Protein AF-A0A6A3BI96-F1 (afdb_monomer)

Solvent-accessible surface area (backbone atoms only — not comparable to full-atom values): 7532 Å² total; per-residue (Å²): 105,74,70,55,54,51,52,54,48,41,72,76,73,51,58,60,94,80,42,85,49,78,46,83,73,80,72,57,47,64,73,53,22,52,75,71,78,43,59,78,92,38,43,49,90,85,44,86,72,61,56,79,66,84,85,64,74,49,47,85,41,50,69,69,58,50,51,53,52,47,56,52,52,52,54,44,42,76,74,67,48,65,61,60,60,58,66,68,47,76,62,44,40,50,48,45,45,42,47,46,40,57,25,72,65,41,88,71,50,48,64,48,54,54,48,51,55,49,49,35,62,74,70,69,108

Organism: Hibiscus syriacus (NCBI:txid106335)

Foldseek 3Di:
DVLLVVLVCCVVPPDLVVDAAEDDADQAAFQAQVLQPDDGPDTLQPDDAFRPDQPRDGHPRDPVVLVVVVVSVVVSVVVPRPDHPNCRDPVSVSVLVSVSSRDVNPVVVNVVVVVVVVVCVVVVD

Sequence (125 aa):
MALQTWAQWLEVHVNTNKTKIFFMSMSPTHQKAAKWGGIVGENCYSETELVTEEGYVGDGASPRMMHVVDNVLDELKSRGLKEALGNNNRRTISESQKLLGLYSLVPPRVPDVWNELLYAYILQL

InterPro domains:
  IPR026057 Trichome birefringence-like, C-terminal domain [PF13839] (1-77)
  IPR029962 Trichome birefringence-like family [PTHR32285] (1-118)

Secondary structure (DSSP, 8-state):
-HHHHHHHHHHHH--TTT--EEEPPPPPB---GGGGT--TT--GGG--S----TT---BT--HHHHHHHHHHHHHHHHTT---EEE--SHHHHHHHHHHHHTTTTSTTHHHHHHHHHHHHHHHT-

Radius of gyration: 16.64 Å; Cα contacts (8 Å, |Δi|>4): 122; chains: 1; bounding box: 36×33×44 Å

pLDDT: mean 71.11, std 16.27, range [34.34, 93.19]

Structure (mmCIF, N/CA/C/O backbone):
data_AF-A0A6A3BI96-F1
#
_entry.id   AF-A0A6A3BI96-F1
#
loop_
_atom_site.group_PDB
_atom_site.id
_atom_site.type_symbol
_atom_site.label_atom_id
_atom_site.label_alt_id
_atom_site.label_comp_id
_atom_site.label_asym_id
_atom_site.label_entity_id
_atom_site.label_seq_id
_atom_site.pdbx_PDB_ins_code
_atom_site.Cartn_x
_atom_site.Cartn_y
_atom_site.Cartn_z
_atom_site.occupancy
_atom_site.B_iso_or_equiv
_atom_site.auth_seq_id
_atom_site.auth_comp_id
_atom_site.auth_asym_id
_atom_site.auth_atom_id
_atom_site.pdbx_PDB_model_num
ATOM 1 N N . MET A 1 1 ? 0.070 -17.073 7.994 1.00 79.00 1 MET A N 1
ATOM 2 C CA . MET A 1 1 ? 0.782 -17.022 9.289 1.00 79.00 1 MET A CA 1
ATOM 3 C C . MET A 1 1 ? 1.154 -15.596 9.682 1.00 79.00 1 MET A C 1
ATOM 5 O O . MET A 1 1 ? 0.396 -15.041 10.453 1.00 79.00 1 MET A O 1
ATOM 9 N N . ALA A 1 2 ? 2.190 -14.943 9.133 1.00 91.12 2 ALA A N 1
ATOM 10 C CA . ALA A 1 2 ? 2.617 -13.612 9.617 1.00 91.12 2 ALA A CA 1
ATOM 11 C C . ALA A 1 2 ? 1.501 -12.539 9.657 1.00 91.12 2 ALA A C 1
ATOM 13 O O . ALA A 1 2 ? 1.245 -11.954 10.706 1.00 91.12 2 ALA A O 1
ATOM 14 N N . LEU A 1 3 ? 0.782 -12.334 8.545 1.00 88.81 3 LEU A N 1
ATOM 15 C CA . LEU A 1 3 ? -0.319 -11.359 8.479 1.00 88.81 3 LEU A CA 1
ATOM 16 C C . LEU A 1 3 ? -1.501 -11.721 9.388 1.00 88.81 3 LEU A C 1
ATOM 18 O O . LEU A 1 3 ? -2.131 -10.836 9.949 1.00 88.81 3 LEU A O 1
ATOM 22 N N . GLN A 1 4 ? -1.770 -13.014 9.577 1.00 89.19 4 GLN A N 1
ATOM 23 C CA . GLN A 1 4 ? -2.819 -13.476 10.491 1.00 89.19 4 GLN A CA 1
ATOM 24 C C . GLN A 1 4 ? -2.440 -13.207 11.950 1.00 89.19 4 GLN A C 1
ATOM 26 O O . GLN A 1 4 ? -3.284 -12.788 12.731 1.00 89.19 4 GLN A O 1
ATOM 31 N N . THR A 1 5 ? -1.171 -13.397 12.317 1.00 93.19 5 THR A N 1
ATOM 32 C CA . THR A 1 5 ? -0.675 -13.063 13.657 1.00 93.19 5 THR A CA 1
ATOM 33 C C . THR A 1 5 ? -0.760 -11.560 13.918 1.00 93.19 5 THR A C 1
ATOM 35 O O . THR A 1 5 ? -1.203 -11.153 14.987 1.00 93.19 5 THR A O 1
ATOM 38 N N . TRP A 1 6 ? -0.395 -10.729 12.938 1.00 91.00 6 TRP A N 1
ATOM 39 C CA . TRP A 1 6 ? -0.577 -9.277 13.024 1.00 91.00 6 TRP A CA 1
ATOM 40 C C . TRP A 1 6 ? -2.056 -8.889 13.170 1.00 91.00 6 TRP A C 1
ATOM 42 O O . TRP A 1 6 ? -2.393 -8.102 14.049 1.00 91.00 6 TRP A O 1
ATOM 52 N N . ALA A 1 7 ? -2.941 -9.495 12.376 1.00 87.81 7 ALA A N 1
ATOM 53 C CA . ALA A 1 7 ? -4.382 -9.273 12.448 1.00 87.81 7 ALA A CA 1
ATOM 54 C C . ALA A 1 7 ? -4.957 -9.616 13.835 1.00 87.81 7 ALA A C 1
ATOM 56 O O . ALA A 1 7 ? -5.640 -8.796 14.440 1.00 87.81 7 ALA A O 1
ATOM 57 N N . GLN A 1 8 ? -4.606 -10.782 14.384 1.00 89.81 8 GLN A N 1
ATOM 58 C CA . GLN A 1 8 ? -5.005 -11.186 15.738 1.00 89.81 8 GLN A CA 1
ATOM 59 C C . GLN A 1 8 ? -4.452 -10.239 16.807 1.00 89.81 8 GLN A C 1
ATOM 61 O O . GLN A 1 8 ? -5.138 -9.907 17.772 1.00 89.81 8 GLN A O 1
ATOM 66 N N . TRP A 1 9 ? -3.209 -9.780 16.643 1.00 92.56 9 TRP A N 1
ATOM 67 C CA . TRP A 1 9 ? -2.619 -8.822 17.568 1.00 92.56 9 TRP A CA 1
ATOM 68 C C . TRP A 1 9 ? -3.393 -7.499 17.575 1.00 92.56 9 TRP A C 1
ATOM 70 O O . TRP A 1 9 ? -3.665 -6.974 18.656 1.00 92.56 9 TRP A O 1
ATOM 80 N N . LEU A 1 10 ? -3.795 -6.995 16.401 1.00 89.38 10 LEU A N 1
ATOM 81 C CA . LEU A 1 10 ? -4.601 -5.778 16.281 1.00 89.38 10 LEU A CA 1
ATOM 82 C C . LEU A 1 10 ? -5.941 -5.904 17.007 1.00 89.38 10 LEU A C 1
ATOM 84 O O . LEU A 1 10 ? -6.304 -4.996 17.749 1.00 89.38 10 LEU A O 1
ATOM 88 N N . GLU A 1 11 ? -6.645 -7.025 16.829 1.00 84.38 11 GLU A N 1
ATOM 89 C CA . GLU A 1 11 ? -7.946 -7.271 17.467 1.00 84.38 11 GLU A CA 1
ATOM 90 C C . GLU A 1 11 ? -7.869 -7.194 19.001 1.00 84.38 11 GLU A C 1
ATOM 92 O O . GLU A 1 11 ? -8.794 -6.705 19.647 1.00 84.38 11 GLU A O 1
ATOM 97 N N . VAL A 1 12 ? -6.760 -7.651 19.591 1.00 90.38 12 VAL A N 1
ATOM 98 C CA . VAL A 1 12 ? -6.587 -7.697 21.052 1.00 90.38 12 VAL A CA 1
ATOM 99 C C . VAL A 1 12 ? -6.044 -6.383 21.621 1.00 90.38 12 VAL A C 1
ATOM 101 O O . VAL A 1 12 ? -6.400 -6.007 22.737 1.00 90.38 12 VAL A O 1
ATOM 104 N N . HIS A 1 13 ? -5.180 -5.680 20.884 1.00 92.31 13 HIS A N 1
ATOM 105 C CA . HIS A 1 13 ? -4.387 -4.576 21.441 1.00 92.31 13 HIS A CA 1
ATOM 106 C C . HIS A 1 13 ? -4.776 -3.189 20.925 1.00 92.31 13 HIS A C 1
ATOM 108 O O . HIS A 1 13 ? -4.338 -2.191 21.497 1.00 92.31 13 HIS A O 1
ATOM 114 N N . VAL A 1 14 ? -5.587 -3.090 19.868 1.00 87.44 14 VAL A N 1
ATOM 115 C CA . VAL A 1 14 ? -5.950 -1.805 19.261 1.00 87.44 14 VAL A CA 1
ATOM 116 C C . VAL A 1 14 ? -7.433 -1.517 19.448 1.00 87.44 14 VAL A C 1
ATOM 118 O O . VAL A 1 14 ? -8.306 -2.251 18.998 1.00 87.44 14 VAL A O 1
ATOM 121 N N . ASN A 1 15 ? -7.732 -0.381 20.080 1.00 87.06 15 ASN A N 1
ATOM 122 C CA . ASN A 1 15 ? -9.099 0.106 20.198 1.00 87.06 15 ASN A CA 1
ATOM 123 C C . ASN A 1 15 ? -9.519 0.832 18.911 1.00 87.06 15 ASN A C 1
ATOM 125 O O . ASN A 1 15 ? -9.253 2.022 18.737 1.00 87.06 15 ASN A O 1
ATOM 129 N N . THR A 1 16 ? -10.231 0.129 18.035 1.00 80.56 16 THR A N 1
ATOM 130 C CA . THR A 1 16 ? -10.701 0.645 16.737 1.00 80.56 16 THR A CA 1
ATOM 131 C C . THR A 1 16 ? -11.714 1.793 16.841 1.00 80.56 16 THR A C 1
ATOM 133 O O . THR A 1 16 ? -11.901 2.526 15.876 1.00 80.56 16 THR A O 1
ATOM 136 N N . ASN A 1 17 ? -12.324 2.032 18.011 1.00 83.31 17 ASN A N 1
ATOM 137 C CA . ASN A 1 17 ? -13.151 3.228 18.235 1.00 83.31 17 ASN A CA 1
ATOM 138 C C . ASN A 1 17 ? -12.317 4.502 18.443 1.00 83.31 17 ASN A C 1
ATOM 140 O O . ASN A 1 17 ? -12.858 5.603 18.368 1.00 83.31 17 ASN A O 1
ATOM 144 N N . LYS A 1 18 ? -11.019 4.366 18.739 1.00 87.75 18 LYS A N 1
ATOM 145 C CA . LYS A 1 18 ? -10.091 5.487 18.959 1.00 87.75 18 LYS A CA 1
ATOM 146 C C . LYS A 1 18 ? -8.969 5.550 17.924 1.00 87.75 18 LYS A C 1
ATOM 148 O O . LYS A 1 18 ? -8.322 6.585 17.804 1.00 87.75 18 LYS A O 1
ATOM 153 N N . THR A 1 19 ? -8.730 4.464 17.196 1.00 85.19 19 THR A N 1
ATOM 154 C CA . THR A 1 19 ? -7.593 4.321 16.288 1.00 85.19 19 THR A CA 1
ATOM 155 C C . THR A 1 19 ? -8.075 3.942 14.893 1.00 85.19 19 THR A C 1
ATOM 157 O O . THR A 1 19 ? -8.745 2.927 14.724 1.00 85.19 19 THR A O 1
ATOM 160 N N . LYS A 1 20 ? -7.691 4.744 13.893 1.00 78.50 20 LYS A N 1
ATOM 161 C CA . LYS A 1 20 ? -7.818 4.399 12.471 1.00 78.50 20 LYS A CA 1
ATOM 162 C C . LYS A 1 20 ? -6.607 3.562 12.054 1.00 78.50 20 LYS A C 1
ATOM 164 O O . LYS A 1 20 ? -5.489 3.869 12.467 1.00 78.50 20 LYS A O 1
ATOM 169 N N . ILE A 1 21 ? -6.821 2.518 11.261 1.00 77.69 21 ILE A N 1
ATOM 170 C CA . ILE A 1 21 ? -5.760 1.602 10.825 1.00 77.69 21 ILE A CA 1
ATOM 171 C C . ILE A 1 21 ? -5.564 1.760 9.322 1.00 77.69 21 ILE A C 1
ATOM 173 O O . ILE A 1 21 ? -6.524 1.835 8.566 1.00 77.69 21 ILE A O 1
ATOM 177 N N . PHE A 1 22 ? -4.311 1.776 8.883 1.00 76.19 22 PHE A N 1
ATOM 178 C CA . PHE A 1 22 ? -3.944 1.907 7.478 1.00 76.19 22 PHE A CA 1
ATOM 179 C C . PHE A 1 22 ? -3.032 0.761 7.082 1.00 76.19 22 PHE A C 1
ATOM 181 O O . PHE A 1 22 ? -2.150 0.377 7.851 1.00 76.19 22 PHE A O 1
ATOM 188 N N . PHE A 1 23 ? -3.237 0.227 5.880 1.00 76.50 23 PHE A N 1
ATOM 189 C CA . PHE A 1 23 ? -2.372 -0.802 5.327 1.00 76.50 23 PHE A CA 1
ATOM 190 C C . PHE A 1 23 ? -1.886 -0.374 3.947 1.00 76.50 23 PHE A C 1
ATOM 192 O O . PHE A 1 23 ? -2.676 -0.229 3.020 1.00 76.50 23 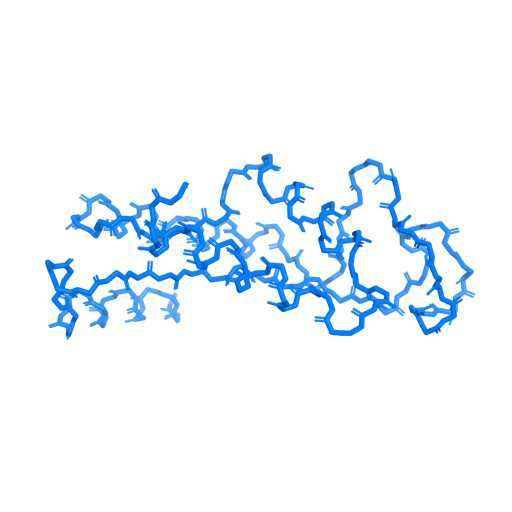PHE A O 1
ATOM 199 N N . MET A 1 24 ? -0.574 -0.203 3.806 1.00 73.88 24 MET A N 1
ATOM 200 C CA . MET A 1 24 ? 0.040 0.073 2.514 1.00 73.88 24 MET A CA 1
ATOM 201 C C . MET A 1 24 ? 0.461 -1.238 1.857 1.00 73.88 24 MET A C 1
ATOM 203 O O . MET A 1 24 ? 1.144 -2.065 2.463 1.00 73.88 24 MET A O 1
ATOM 207 N N . SER A 1 25 ? 0.021 -1.433 0.617 1.00 71.38 25 SER A N 1
ATOM 208 C CA . SER A 1 25 ? 0.361 -2.606 -0.179 1.00 71.38 25 SER A CA 1
ATOM 209 C C . SER A 1 25 ? 1.844 -2.652 -0.543 1.00 71.38 25 SER A C 1
ATOM 211 O O . SER A 1 25 ? 2.604 -1.708 -0.333 1.00 71.38 25 SER A O 1
ATOM 213 N N . MET A 1 26 ? 2.254 -3.766 -1.144 1.00 71.25 26 MET A N 1
ATOM 214 C CA . MET A 1 26 ? 3.608 -3.918 -1.661 1.00 71.25 26 MET A CA 1
ATOM 215 C C . MET A 1 26 ? 3.915 -2.877 -2.747 1.00 71.25 26 MET A C 1
ATOM 217 O O . MET A 1 26 ? 3.128 -2.704 -3.677 1.00 71.25 26 MET A O 1
ATOM 221 N N . SER A 1 27 ? 5.088 -2.248 -2.662 1.00 71.69 27 SER A N 1
ATOM 222 C CA . SER A 1 27 ? 5.642 -1.444 -3.755 1.00 71.69 27 SER A CA 1
ATOM 223 C C . SER A 1 27 ? 6.406 -2.351 -4.729 1.00 71.69 27 SER A C 1
ATOM 225 O O . SER A 1 27 ? 7.173 -3.203 -4.269 1.00 71.69 27 SER A O 1
ATOM 227 N N . PRO A 1 28 ? 6.236 -2.194 -6.052 1.00 73.62 28 PRO A N 1
ATOM 228 C CA . PRO A 1 28 ? 7.025 -2.925 -7.033 1.00 73.62 28 PRO A CA 1
ATOM 229 C C . PRO A 1 28 ? 8.491 -2.471 -7.036 1.00 73.62 28 PRO A C 1
ATOM 231 O O . PRO A 1 28 ? 8.833 -1.379 -6.574 1.00 73.62 28 PRO A O 1
ATOM 234 N N . THR A 1 29 ? 9.354 -3.317 -7.588 1.00 74.31 29 THR A N 1
ATOM 235 C CA . THR A 1 29 ? 10.766 -3.052 -7.858 1.00 74.31 29 THR A CA 1
ATOM 236 C C . THR A 1 29 ? 10.987 -2.810 -9.352 1.00 74.31 29 THR A C 1
ATOM 238 O O . THR A 1 29 ? 10.300 -3.377 -10.201 1.00 74.31 29 THR A O 1
ATOM 241 N N . HIS A 1 30 ? 11.977 -1.976 -9.681 1.00 77.81 30 HIS A N 1
ATOM 242 C CA . HIS A 1 30 ? 12.263 -1.544 -11.055 1.00 77.81 30 HIS A CA 1
ATOM 243 C C . HIS A 1 30 ? 13.669 -1.968 -11.486 1.00 77.81 30 HIS A C 1
ATOM 245 O O . HIS A 1 30 ? 14.526 -1.154 -11.819 1.00 77.81 30 HIS A O 1
ATOM 251 N N . GLN A 1 31 ? 13.925 -3.276 -11.443 1.00 81.31 31 GLN A N 1
ATOM 252 C CA . GLN A 1 31 ? 15.258 -3.825 -11.711 1.00 81.31 31 GLN A CA 1
ATOM 253 C C . GLN A 1 31 ? 15.545 -4.099 -13.192 1.00 81.31 31 GLN A C 1
ATOM 255 O O . GLN A 1 31 ? 16.711 -4.227 -13.549 1.00 81.31 31 GLN A O 1
ATOM 260 N N . LYS A 1 32 ? 14.518 -4.256 -14.037 1.00 84.31 32 LYS A N 1
ATOM 261 C CA . LYS A 1 32 ? 14.674 -4.730 -15.421 1.00 84.31 32 LYS A CA 1
ATOM 262 C C . LYS A 1 32 ? 13.864 -3.885 -16.393 1.00 84.31 32 LYS A C 1
ATOM 264 O O . LYS A 1 32 ? 12.675 -4.140 -16.556 1.00 84.31 32 LYS A O 1
ATOM 269 N N . ALA A 1 33 ? 14.524 -2.969 -17.099 1.00 81.81 33 ALA A N 1
ATOM 270 C CA . ALA A 1 33 ? 13.846 -2.039 -18.001 1.00 81.81 33 ALA A CA 1
ATOM 271 C C . ALA A 1 33 ? 13.070 -2.709 -19.141 1.00 81.81 33 ALA A C 1
ATOM 273 O O . ALA A 1 33 ? 11.979 -2.277 -19.507 1.00 81.81 33 ALA A O 1
ATOM 274 N N . ALA A 1 34 ? 13.541 -3.873 -19.588 1.00 84.00 34 ALA A N 1
ATOM 275 C CA . ALA A 1 34 ? 12.846 -4.712 -20.561 1.00 84.00 34 ALA A CA 1
ATOM 276 C C . ALA A 1 34 ? 11.398 -5.091 -20.175 1.00 84.00 34 ALA A C 1
ATOM 278 O O . ALA A 1 34 ? 10.628 -5.500 -21.038 1.00 84.00 34 ALA A O 1
ATOM 279 N N . LYS A 1 35 ?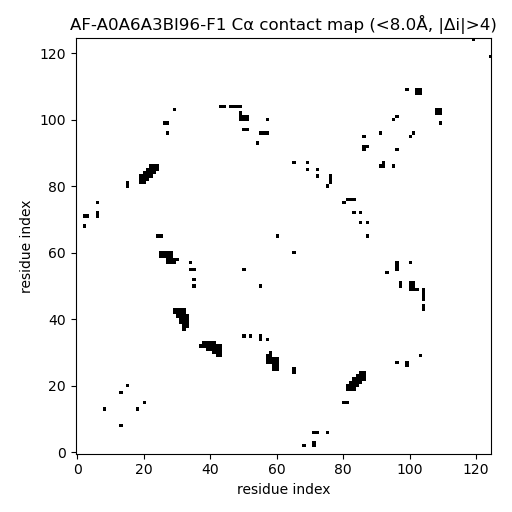 11.017 -5.002 -18.891 1.00 78.81 35 LYS A N 1
ATOM 280 C CA . LYS A 1 35 ? 9.659 -5.312 -18.414 1.00 78.81 35 LYS A CA 1
ATOM 281 C C . LYS A 1 35 ? 8.622 -4.247 -18.759 1.00 78.81 35 LYS A C 1
ATOM 283 O O . LYS A 1 35 ? 7.438 -4.547 -18.673 1.00 78.81 35 LYS A O 1
ATOM 288 N N . TRP A 1 36 ? 9.069 -3.048 -19.108 1.00 77.75 36 TRP A N 1
ATOM 289 C CA . TRP A 1 36 ? 8.228 -1.908 -19.469 1.00 77.75 36 TRP A CA 1
ATOM 290 C C . TRP A 1 36 ? 8.654 -1.287 -20.809 1.00 77.75 36 TRP A C 1
ATOM 292 O O . TRP A 1 36 ? 8.470 -0.096 -21.039 1.00 77.75 36 TRP A O 1
ATOM 302 N N . GLY A 1 37 ? 9.273 -2.090 -21.684 1.00 80.12 37 GLY A N 1
ATOM 303 C CA . GLY A 1 37 ? 9.695 -1.664 -23.023 1.00 80.12 37 GLY A CA 1
ATOM 304 C C . GLY A 1 37 ? 11.017 -0.888 -23.090 1.00 80.12 37 GLY A C 1
ATOM 305 O O . GLY A 1 37 ? 11.385 -0.432 -24.170 1.00 80.12 37 GLY A O 1
ATOM 306 N N . GLY A 1 38 ? 11.745 -0.756 -21.976 1.00 80.88 38 GLY A N 1
ATOM 307 C CA . GLY A 1 38 ? 13.060 -0.115 -21.928 1.00 80.88 38 GLY A CA 1
ATOM 308 C C . GLY A 1 38 ? 14.209 -1.009 -22.416 1.00 80.88 38 GLY A C 1
ATOM 309 O O . GLY A 1 38 ? 14.022 -2.146 -22.865 1.00 80.88 38 GLY A O 1
ATOM 310 N N . ILE A 1 39 ? 15.437 -0.498 -22.317 1.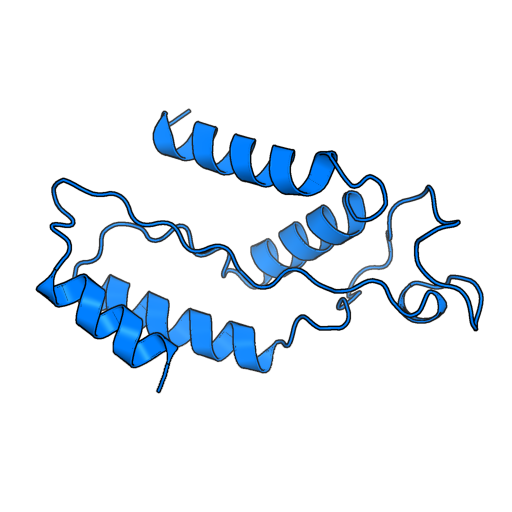00 86.38 39 ILE A N 1
ATOM 311 C CA . ILE A 1 39 ? 16.637 -1.156 -22.858 1.00 86.38 39 ILE A CA 1
ATOM 312 C C . ILE A 1 39 ? 16.957 -2.444 -22.077 1.00 86.38 39 ILE A C 1
ATOM 314 O O . ILE A 1 39 ? 17.034 -2.466 -20.848 1.00 86.38 39 ILE A O 1
ATOM 318 N N . VAL A 1 40 ? 17.175 -3.552 -22.792 1.00 89.12 40 VAL A N 1
ATOM 319 C CA . VAL A 1 40 ? 17.540 -4.837 -22.174 1.00 89.12 40 VAL A CA 1
ATOM 320 C C . VAL A 1 40 ? 18.898 -4.723 -21.478 1.00 89.12 40 VAL A C 1
ATOM 322 O O . VAL A 1 40 ? 19.889 -4.372 -22.107 1.00 89.12 40 VAL A O 1
ATOM 325 N N . GLY A 1 41 ? 18.948 -5.082 -20.194 1.00 88.75 41 GLY A N 1
ATOM 326 C CA . GLY A 1 41 ? 20.160 -4.999 -19.367 1.00 88.75 41 GLY A CA 1
ATOM 327 C C . GLY A 1 41 ? 20.234 -3.740 -18.502 1.00 88.75 41 GLY A C 1
ATOM 328 O O . GLY A 1 41 ? 20.985 -3.733 -17.531 1.00 88.75 41 GLY A O 1
ATOM 329 N N . GLU A 1 42 ? 19.401 -2.742 -18.789 1.00 88.12 42 GLU A N 1
ATOM 330 C CA . GLU A 1 42 ? 19.280 -1.521 -17.996 1.00 88.12 42 GLU A CA 1
ATOM 331 C C . GLU A 1 42 ? 18.201 -1.643 -16.905 1.00 88.12 42 GLU A C 1
ATOM 333 O O . GLU A 1 42 ? 17.421 -2.605 -16.835 1.00 88.12 42 GLU A O 1
ATOM 338 N N . ASN A 1 43 ? 18.167 -0.640 -16.029 1.00 82.44 43 ASN A N 1
ATOM 339 C CA . ASN A 1 43 ? 17.219 -0.498 -14.925 1.00 82.44 43 ASN A CA 1
ATOM 340 C C . ASN A 1 43 ? 16.586 0.908 -14.938 1.00 82.44 43 ASN A C 1
ATOM 342 O O . ASN A 1 43 ? 16.682 1.633 -15.922 1.00 82.44 43 ASN A O 1
ATOM 346 N N . CYS A 1 44 ? 15.934 1.305 -13.845 1.00 78.75 44 CYS A N 1
ATOM 347 C CA . CYS A 1 44 ? 15.232 2.584 -13.768 1.00 78.75 44 CYS A CA 1
ATOM 348 C C . CYS A 1 44 ? 16.107 3.849 -13.683 1.00 78.75 44 CYS A C 1
ATOM 350 O O . CYS A 1 44 ? 15.553 4.939 -13.755 1.00 78.75 44 CYS A O 1
ATOM 352 N N . TYR A 1 45 ? 17.430 3.767 -13.503 1.00 81.94 45 TYR A N 1
ATOM 353 C CA . TYR A 1 45 ? 18.246 4.961 -13.220 1.00 81.94 45 TYR A CA 1
ATOM 354 C C . TYR A 1 45 ? 18.324 5.962 -14.378 1.00 81.94 45 TYR A C 1
ATOM 356 O O . TYR A 1 45 ? 18.532 7.149 -14.134 1.00 81.94 45 TYR A O 1
ATOM 364 N N . SER A 1 46 ? 18.184 5.494 -15.618 1.00 81.38 46 SER A N 1
ATOM 365 C CA . SER A 1 46 ? 18.247 6.335 -16.822 1.00 81.38 46 SER A CA 1
ATOM 366 C C . SER A 1 46 ? 16.873 6.689 -17.387 1.00 81.38 46 SER A C 1
ATOM 368 O O . SER A 1 46 ? 16.788 7.399 -18.384 1.00 81.38 46 SER A O 1
ATOM 370 N N . GLU A 1 47 ? 15.808 6.204 -16.756 1.00 76.62 47 GLU A N 1
ATOM 371 C CA . GLU A 1 47 ? 14.437 6.417 -17.196 1.00 76.62 47 GLU A CA 1
ATOM 372 C C . GLU A 1 47 ? 13.894 7.710 -16.576 1.00 76.62 47 GLU A C 1
ATOM 374 O O . GLU A 1 47 ? 14.014 7.945 -15.372 1.00 76.62 47 GLU A O 1
ATOM 379 N N . THR A 1 48 ? 13.256 8.547 -17.392 1.00 77.38 48 THR A N 1
ATOM 380 C CA . THR A 1 48 ? 12.636 9.809 -16.944 1.00 77.38 48 THR A CA 1
ATOM 381 C C . THR A 1 48 ? 11.139 9.877 -17.224 1.00 77.38 48 THR A C 1
ATOM 383 O O . THR A 1 48 ? 10.471 10.802 -16.763 1.00 77.38 48 THR A O 1
ATOM 386 N N . GLU A 1 49 ? 10.612 8.923 -17.992 1.00 74.06 49 GLU A N 1
ATOM 387 C CA . GLU A 1 49 ? 9.225 8.897 -18.447 1.00 74.06 49 GLU A CA 1
ATOM 388 C C . GLU A 1 49 ? 8.449 7.733 -17.845 1.00 74.06 49 GLU A C 1
ATOM 390 O O . GLU A 1 49 ? 8.985 6.679 -17.522 1.00 74.06 49 GLU A O 1
ATOM 395 N N . LEU A 1 50 ? 7.149 7.941 -17.694 1.00 71.38 50 LEU A N 1
ATOM 396 C CA . LEU A 1 50 ? 6.280 7.029 -16.970 1.00 71.38 50 LEU A CA 1
ATOM 397 C C . LEU A 1 50 ? 5.959 5.799 -17.810 1.00 71.38 50 LEU A C 1
ATOM 399 O O . LEU A 1 50 ? 5.751 5.896 -19.020 1.00 71.38 50 LEU A O 1
ATOM 403 N N . VAL A 1 51 ? 5.833 4.648 -17.149 1.00 73.00 51 VAL A N 1
ATOM 404 C CA . VAL A 1 51 ? 5.363 3.434 -17.819 1.00 73.00 51 VAL A CA 1
ATOM 405 C C . VAL A 1 51 ? 3.884 3.614 -18.155 1.00 73.00 51 VAL A C 1
ATOM 407 O O . VAL A 1 51 ? 3.032 3.650 -17.269 1.00 73.00 51 VAL A O 1
ATOM 410 N N . THR A 1 52 ? 3.583 3.749 -19.445 1.00 69.69 52 THR A N 1
ATOM 411 C CA 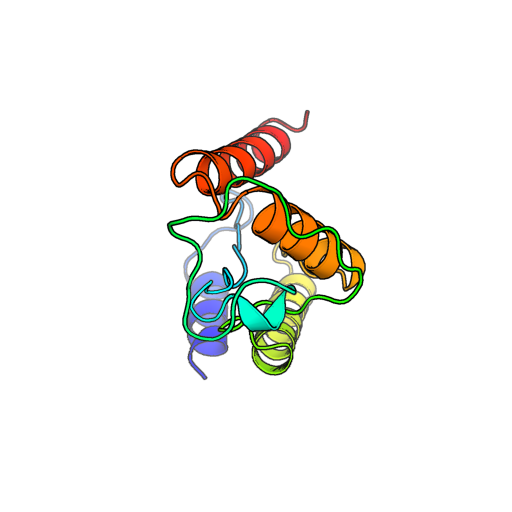. THR A 1 52 ? 2.215 3.947 -19.958 1.00 69.69 52 THR A CA 1
ATOM 412 C C . THR A 1 52 ? 1.564 2.656 -20.451 1.00 69.69 52 THR A C 1
ATOM 414 O O . THR A 1 52 ? 0.377 2.655 -20.777 1.00 69.69 52 THR A O 1
ATOM 417 N N . GLU A 1 53 ? 2.312 1.549 -20.481 1.00 69.38 53 GLU A N 1
ATOM 418 C CA . GLU A 1 53 ? 1.825 0.254 -20.948 1.00 69.38 53 GLU A CA 1
ATOM 419 C C . GLU A 1 53 ? 0.731 -0.299 -20.023 1.00 69.38 53 GLU A C 1
ATOM 421 O O . GLU A 1 53 ? 0.926 -0.515 -18.821 1.00 69.38 53 GLU A O 1
ATOM 426 N N . GLU A 1 54 ? -0.452 -0.544 -20.589 1.00 65.56 54 GLU A N 1
ATOM 427 C CA . GLU A 1 54 ? -1.549 -1.138 -19.837 1.00 65.56 54 GLU A CA 1
ATOM 428 C C . GLU A 1 54 ? -1.267 -2.606 -19.511 1.00 65.56 54 GLU A C 1
ATOM 430 O O . GLU A 1 54 ? -0.896 -3.399 -20.370 1.00 65.56 54 GLU A O 1
ATOM 435 N N . GLY A 1 55 ? -1.495 -2.984 -18.252 1.00 63.56 55 GLY A N 1
ATOM 436 C CA . GLY A 1 55 ? -1.251 -4.350 -17.790 1.00 63.56 55 GLY A CA 1
ATOM 437 C C . GLY A 1 55 ? 0.188 -4.618 -17.348 1.00 63.56 55 GLY A C 1
ATOM 438 O O . GLY A 1 55 ? 0.489 -5.759 -16.995 1.00 63.56 55 GLY A O 1
ATOM 439 N N . TYR A 1 56 ? 1.050 -3.593 -17.293 1.00 70.12 56 TYR A N 1
ATOM 440 C CA . TYR A 1 56 ? 2.347 -3.703 -16.632 1.00 70.12 56 TYR A CA 1
ATOM 441 C C . TYR A 1 56 ? 2.170 -4.147 -15.175 1.00 70.12 56 TYR A C 1
ATOM 443 O O . TYR A 1 56 ? 1.491 -3.502 -14.372 1.00 70.12 56 TYR A O 1
ATOM 451 N N . VAL A 1 57 ? 2.811 -5.262 -14.830 1.00 66.19 57 VAL A N 1
ATOM 452 C CA . VAL A 1 57 ? 2.908 -5.749 -13.455 1.00 66.19 57 VAL A CA 1
ATOM 453 C C . VAL A 1 57 ? 4.352 -5.581 -13.029 1.00 66.19 57 VAL A C 1
ATOM 455 O O . VAL A 1 57 ? 5.236 -6.280 -13.525 1.00 66.19 57 VAL A O 1
ATOM 458 N N . GLY A 1 58 ? 4.580 -4.650 -12.106 1.00 66.25 58 GLY A N 1
ATOM 459 C CA . GLY A 1 58 ? 5.910 -4.422 -11.567 1.00 66.25 58 GLY A CA 1
ATOM 460 C C . GLY A 1 58 ? 6.471 -5.664 -10.879 1.00 66.25 58 GLY A C 1
ATOM 461 O O . GLY A 1 58 ? 5.755 -6.389 -10.180 1.00 66.25 58 GLY A O 1
ATOM 462 N N . ASP A 1 59 ? 7.767 -5.900 -11.071 1.00 68.12 59 ASP A N 1
ATOM 463 C CA . ASP A 1 59 ? 8.471 -6.992 -10.405 1.00 68.12 59 ASP A CA 1
ATOM 464 C C . ASP A 1 59 ? 8.432 -6.783 -8.875 1.00 68.12 59 ASP A C 1
ATOM 466 O O . ASP A 1 59 ? 8.205 -5.687 -8.368 1.00 68.12 59 ASP A O 1
ATOM 470 N N . GLY A 1 60 ? 8.566 -7.855 -8.094 1.00 65.50 60 GLY A N 1
ATOM 471 C CA . GLY A 1 60 ? 8.509 -7.779 -6.625 1.00 65.50 60 GLY A CA 1
ATOM 472 C C . GLY A 1 60 ? 7.108 -7.586 -6.023 1.00 65.50 60 GLY A C 1
ATOM 473 O O . GLY A 1 60 ? 6.894 -7.994 -4.883 1.00 65.50 60 GLY A O 1
ATOM 474 N N . ALA A 1 61 ? 6.125 -7.085 -6.778 1.00 69.38 61 ALA A N 1
ATOM 475 C CA . ALA A 1 61 ? 4.720 -7.059 -6.373 1.00 69.38 61 ALA A CA 1
ATOM 476 C C . ALA A 1 61 ? 4.014 -8.344 -6.841 1.00 69.38 61 ALA A C 1
ATOM 478 O O . ALA A 1 61 ? 3.609 -8.476 -7.992 1.00 69.38 61 ALA A O 1
ATOM 479 N N . SER A 1 62 ? 3.877 -9.332 -5.952 1.00 75.94 62 SER A N 1
ATOM 480 C CA . SER A 1 62 ? 3.229 -10.605 -6.297 1.00 75.94 62 SER A CA 1
ATOM 481 C C . SER A 1 62 ? 1.701 -10.503 -6.186 1.00 75.94 62 SER A C 1
ATOM 483 O O . SER A 1 62 ? 1.204 -10.320 -5.070 1.00 75.94 62 SER A O 1
ATOM 485 N N . PRO A 1 63 ? 0.928 -10.744 -7.267 1.00 75.75 63 PRO A N 1
ATOM 486 C CA . PRO A 1 63 ? -0.536 -10.775 -7.195 1.00 75.75 63 PRO A CA 1
ATOM 487 C C . PRO A 1 63 ? -1.059 -11.807 -6.191 1.00 75.75 63 PRO A C 1
ATOM 489 O O . PRO A 1 63 ? -2.064 -11.592 -5.520 1.00 75.75 63 PRO A O 1
ATOM 492 N N . ARG A 1 64 ? -0.340 -12.926 -6.037 1.00 82.00 64 ARG A N 1
ATOM 493 C CA . ARG A 1 64 ? -0.672 -13.959 -5.053 1.00 82.00 64 ARG A CA 1
ATOM 494 C C . ARG A 1 64 ? -0.526 -13.444 -3.621 1.00 82.00 64 ARG A C 1
ATOM 496 O O . ARG A 1 64 ? -1.370 -13.761 -2.792 1.00 82.00 64 ARG A O 1
ATOM 503 N N . MET A 1 65 ? 0.526 -12.678 -3.319 1.00 80.81 65 MET A N 1
ATOM 504 C CA . MET A 1 65 ? 0.692 -12.090 -1.984 1.00 80.81 65 MET A CA 1
ATOM 505 C C . MET A 1 65 ? -0.331 -10.990 -1.721 1.00 80.81 65 MET A C 1
ATOM 507 O O . MET A 1 65 ? -0.881 -10.946 -0.625 1.00 80.81 65 MET A O 1
ATOM 511 N N . MET A 1 66 ? -0.645 -10.180 -2.734 1.00 79.00 66 MET A N 1
ATOM 512 C CA . MET A 1 66 ? -1.726 -9.198 -2.651 1.00 79.00 66 MET A CA 1
ATOM 513 C C . MET A 1 66 ? -3.061 -9.863 -2.308 1.00 79.00 66 MET A C 1
ATOM 515 O O . MET A 1 66 ? -3.724 -9.436 -1.375 1.00 79.00 66 MET A O 1
ATOM 519 N N . HIS A 1 67 ? -3.385 -10.998 -2.930 1.00 82.25 67 HIS A N 1
ATOM 520 C CA . HIS A 1 67 ? -4.608 -11.727 -2.595 1.00 82.25 67 HIS A CA 1
ATOM 521 C C . HIS A 1 67 ? -4.629 -12.267 -1.152 1.00 82.25 67 HIS A C 1
ATOM 523 O O . HIS A 1 67 ? -5.675 -12.309 -0.510 1.00 82.25 67 HIS A O 1
ATOM 529 N N . VAL A 1 68 ? -3.476 -12.670 -0.605 1.00 86.06 68 VAL A N 1
ATOM 530 C CA . VAL A 1 68 ? -3.381 -13.074 0.810 1.00 86.06 68 VAL A CA 1
ATOM 531 C C . VAL A 1 68 ? -3.616 -11.880 1.737 1.00 86.06 68 VAL A C 1
ATOM 533 O O . VAL A 1 68 ? -4.299 -12.028 2.748 1.00 86.06 68 VAL A O 1
ATOM 536 N N . VAL A 1 69 ? -3.065 -10.711 1.399 1.00 83.25 69 VAL A N 1
ATOM 537 C CA . VAL A 1 69 ? -3.315 -9.455 2.119 1.00 83.25 69 VAL A CA 1
ATOM 538 C C . VAL A 1 69 ? -4.802 -9.100 2.075 1.00 83.25 69 VAL A C 1
ATOM 540 O O . VAL A 1 69 ? -5.374 -8.814 3.125 1.00 83.25 69 VAL A O 1
ATOM 543 N N . ASP A 1 70 ? -5.433 -9.181 0.901 1.00 79.69 70 ASP A N 1
ATOM 544 C CA . ASP A 1 70 ? -6.860 -8.901 0.714 1.00 79.69 70 ASP A CA 1
ATOM 545 C C . ASP A 1 70 ? -7.719 -9.774 1.626 1.00 79.69 70 ASP A C 1
ATOM 547 O O . ASP A 1 70 ? -8.518 -9.252 2.400 1.00 79.69 70 ASP A O 1
ATOM 551 N N . ASN A 1 71 ? -7.481 -11.088 1.616 1.00 85.81 71 ASN A N 1
ATOM 552 C CA . ASN A 1 71 ? -8.241 -12.033 2.431 1.00 85.81 71 ASN A CA 1
ATOM 553 C C . ASN A 1 71 ? -8.116 -11.729 3.933 1.00 85.81 71 ASN A C 1
ATOM 555 O O . ASN A 1 71 ? -9.112 -11.754 4.650 1.00 85.81 71 ASN A O 1
ATOM 559 N N . VAL A 1 72 ? -6.915 -11.393 4.419 1.00 86.62 72 VAL A N 1
ATOM 560 C CA . VAL A 1 72 ? -6.711 -11.045 5.838 1.00 86.62 72 VAL A CA 1
ATOM 561 C C . VAL A 1 72 ? -7.405 -9.729 6.200 1.00 86.62 72 VAL A C 1
ATOM 563 O O . VAL A 1 72 ? -8.010 -9.621 7.266 1.00 86.62 72 VAL A O 1
ATOM 566 N N . LEU A 1 73 ? -7.332 -8.720 5.331 1.00 81.81 73 LEU A N 1
ATOM 567 C CA . LEU A 1 73 ? -7.976 -7.429 5.574 1.00 81.81 73 LEU A CA 1
ATOM 568 C C . LEU A 1 73 ? -9.504 -7.533 5.515 1.00 81.81 73 LEU A C 1
ATOM 570 O O . LEU A 1 73 ? -10.183 -6.884 6.309 1.00 81.81 73 LEU A O 1
ATOM 574 N N . ASP A 1 74 ? -10.053 -8.357 4.626 1.00 83.00 74 ASP A N 1
ATOM 575 C CA . ASP A 1 74 ? -11.495 -8.592 4.543 1.00 83.00 74 ASP A CA 1
ATOM 576 C C . ASP A 1 74 ? -12.013 -9.403 5.739 1.00 83.00 74 ASP A C 1
ATOM 578 O O . ASP A 1 74 ? -13.068 -9.074 6.290 1.00 83.00 74 ASP A O 1
ATOM 582 N N . GLU A 1 75 ? -11.241 -10.378 6.233 1.00 84.19 75 GLU A N 1
ATOM 583 C CA . GLU A 1 75 ? -11.528 -11.048 7.506 1.00 84.19 75 GLU A CA 1
ATOM 584 C C . GLU A 1 75 ? -11.573 -10.045 8.672 1.00 84.19 75 GLU A C 1
ATOM 586 O O . GLU A 1 75 ? -12.531 -10.052 9.447 1.00 84.19 75 GLU A O 1
ATOM 591 N N . LEU A 1 76 ? -10.601 -9.132 8.769 1.00 80.62 76 LEU A N 1
ATOM 592 C CA . LEU A 1 76 ? -10.575 -8.087 9.802 1.00 80.62 76 LEU A CA 1
ATOM 593 C C . LEU A 1 76 ? -11.780 -7.139 9.713 1.00 80.62 76 LEU A C 1
ATOM 595 O O . LEU A 1 76 ? -12.402 -6.825 10.732 1.00 80.62 76 LEU A O 1
ATOM 599 N N . LYS A 1 77 ? -12.154 -6.707 8.501 1.00 79.38 77 LYS A N 1
ATOM 600 C CA . LYS A 1 77 ? -13.350 -5.875 8.284 1.00 79.38 77 LYS A CA 1
ATOM 601 C C . LYS A 1 77 ? -14.617 -6.593 8.744 1.00 79.38 77 LYS A C 1
ATOM 603 O O . LYS A 1 77 ? -15.440 -5.989 9.430 1.00 79.38 77 LYS A O 1
ATOM 608 N N . SER A 1 78 ? -14.755 -7.885 8.423 1.00 80.19 78 SER A N 1
ATOM 609 C CA . SER A 1 78 ? -15.922 -8.690 8.816 1.00 80.19 78 SER A CA 1
ATOM 610 C C . SER A 1 78 ? -16.110 -8.781 10.337 1.00 80.19 78 SER A C 1
ATOM 612 O O . SER A 1 78 ? -17.227 -8.972 10.813 1.00 80.19 78 SER A O 1
ATOM 614 N N . ARG A 1 79 ? -15.032 -8.584 11.106 1.00 76.81 79 ARG A N 1
ATOM 615 C CA . ARG A 1 79 ? -15.009 -8.654 12.574 1.00 76.81 79 ARG A CA 1
ATOM 616 C C . ARG A 1 79 ? -15.087 -7.287 13.261 1.00 76.81 79 ARG A C 1
ATOM 618 O O . ARG A 1 79 ? -14.948 -7.204 14.477 1.00 76.81 79 ARG A O 1
ATOM 625 N N . GLY A 1 80 ? -15.360 -6.221 12.505 1.00 67.75 80 GLY A N 1
ATOM 626 C CA . GLY A 1 80 ? -15.661 -4.893 13.049 1.00 67.75 80 GLY A CA 1
ATOM 627 C C . GLY A 1 80 ? -14.508 -3.890 13.009 1.00 67.75 80 GLY A C 1
ATOM 628 O O . GLY A 1 80 ? -14.622 -2.815 13.602 1.00 67.75 80 GLY A O 1
ATOM 629 N N . LEU A 1 81 ? -13.413 -4.191 12.302 1.00 67.56 81 LEU A N 1
ATOM 630 C CA . LEU A 1 81 ? -12.362 -3.210 12.038 1.00 67.56 81 LEU A CA 1
ATOM 631 C C . LEU A 1 81 ? -12.891 -2.155 11.053 1.00 67.56 81 LEU A C 1
ATOM 633 O O . LEU A 1 81 ? -13.138 -2.448 9.881 1.00 67.56 81 LEU A O 1
ATOM 637 N N . LYS A 1 82 ? -13.109 -0.927 11.539 1.00 55.91 82 LYS A N 1
ATOM 638 C CA . LYS A 1 82 ? -13.581 0.187 10.710 1.00 55.91 82 LYS A CA 1
ATOM 639 C C . LYS A 1 82 ? -12.430 0.703 9.849 1.00 55.91 82 LYS A C 1
ATOM 641 O O . LYS A 1 82 ? -11.467 1.245 10.376 1.00 55.91 82 LYS A O 1
ATOM 646 N N . GLU A 1 83 ? -12.576 0.464 8.547 1.00 53.53 83 GLU A N 1
ATOM 647 C CA . GLU A 1 83 ? -11.751 0.952 7.438 1.00 53.53 83 GLU A CA 1
ATOM 648 C C . GLU A 1 83 ? -10.238 0.839 7.660 1.00 53.53 83 GLU A C 1
ATOM 650 O O . GLU A 1 83 ? -9.556 1.784 8.039 1.00 53.53 83 GLU A O 1
ATOM 655 N N . ALA A 1 84 ? -9.695 -0.327 7.309 1.00 49.97 84 ALA A N 1
ATOM 656 C CA . ALA A 1 84 ? -8.365 -0.346 6.725 1.00 49.97 84 ALA A CA 1
ATOM 657 C C . ALA A 1 84 ? -8.490 0.223 5.309 1.00 49.97 84 ALA A C 1
ATOM 659 O O . ALA A 1 84 ? -9.220 -0.352 4.491 1.00 49.97 84 ALA A O 1
ATOM 660 N N . LEU A 1 85 ? -7.790 1.322 5.011 1.00 48.38 85 LEU A N 1
ATOM 661 C CA . LEU A 1 85 ? -7.583 1.765 3.631 1.00 48.38 85 LEU A CA 1
ATOM 662 C C . LEU A 1 85 ? -6.684 0.731 2.940 1.00 48.38 85 LEU A C 1
ATOM 664 O O . LEU A 1 85 ? -5.474 0.885 2.844 1.00 48.38 85 LEU A O 1
ATOM 668 N N . GLY A 1 86 ? -7.278 -0.402 2.578 1.00 44.81 86 GLY A N 1
ATOM 669 C CA . GLY A 1 86 ? -6.662 -1.424 1.758 1.00 44.81 86 GLY A CA 1
ATOM 670 C C . GLY A 1 86 ? -6.828 -0.982 0.321 1.00 44.81 86 GLY A C 1
ATOM 671 O O . GLY A 1 86 ? -7.950 -0.877 -0.177 1.00 44.81 86 GLY A O 1
ATOM 672 N N . ASN A 1 87 ? -5.715 -0.703 -0.335 1.00 45.94 87 ASN A N 1
ATOM 673 C CA . ASN A 1 87 ? -5.651 -0.324 -1.735 1.00 45.94 87 ASN A CA 1
ATOM 674 C C . ASN A 1 87 ? -5.934 -1.532 -2.661 1.00 45.94 87 ASN A C 1
ATOM 676 O O . ASN A 1 87 ? -5.117 -1.906 -3.496 1.00 45.94 87 ASN A O 1
ATOM 680 N N . ASN A 1 88 ? -7.073 -2.198 -2.451 1.00 41.56 88 ASN A N 1
ATOM 681 C CA . ASN A 1 88 ? -7.257 -3.622 -2.753 1.00 41.56 88 ASN A CA 1
ATOM 682 C C . ASN A 1 88 ? -8.294 -3.905 -3.843 1.00 41.56 88 ASN A C 1
ATOM 684 O O . ASN A 1 88 ? -8.591 -5.060 -4.139 1.00 41.56 88 ASN A O 1
ATOM 688 N N . ASN A 1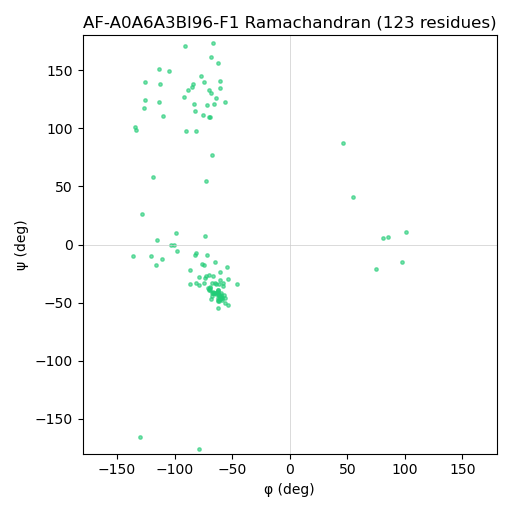 89 ? -8.873 -2.882 -4.475 1.00 36.12 89 ASN A N 1
ATOM 689 C CA . ASN A 1 89 ? -9.661 -3.154 -5.669 1.00 36.12 89 ASN A CA 1
ATOM 690 C C . ASN A 1 89 ? -8.692 -3.473 -6.812 1.00 36.12 89 ASN A C 1
ATOM 692 O O . ASN A 1 89 ? -7.679 -2.801 -6.962 1.00 36.12 89 ASN A O 1
ATOM 696 N N . ARG A 1 90 ? -8.992 -4.457 -7.669 1.00 37.53 90 ARG A N 1
ATOM 697 C CA . ARG A 1 90 ? -8.140 -4.790 -8.835 1.00 37.53 90 ARG A CA 1
ATOM 698 C C . ARG A 1 90 ? -7.872 -3.551 -9.714 1.00 37.53 90 ARG A C 1
ATOM 700 O O . ARG A 1 90 ? -6.802 -3.427 -10.299 1.00 37.53 90 ARG A O 1
ATOM 707 N N . ARG A 1 91 ? -8.827 -2.606 -9.723 1.00 34.34 91 ARG A N 1
ATOM 708 C CA . ARG A 1 91 ? -8.683 -1.255 -10.286 1.00 34.34 91 ARG A CA 1
ATOM 709 C C . ARG A 1 91 ? -7.724 -0.374 -9.500 1.00 34.34 91 ARG A C 1
ATOM 711 O O . ARG A 1 91 ? -6.864 0.192 -10.140 1.00 34.34 91 ARG A O 1
ATOM 718 N N . THR A 1 92 ? -7.802 -0.309 -8.173 1.00 37.12 92 THR A N 1
ATOM 719 C CA . THR A 1 92 ? -6.915 0.512 -7.334 1.00 37.12 92 THR A CA 1
ATOM 720 C C . THR A 1 92 ? -5.508 -0.062 -7.217 1.00 37.12 92 THR A C 1
ATOM 722 O O . THR A 1 92 ? -4.570 0.707 -7.135 1.00 37.12 92 THR A O 1
ATOM 725 N N . ILE A 1 93 ? -5.307 -1.381 -7.318 1.00 40.44 93 ILE A N 1
ATOM 726 C CA . ILE A 1 93 ? -3.988 -1.997 -7.539 1.00 40.44 93 ILE A CA 1
ATOM 727 C C . ILE A 1 93 ? -3.488 -1.643 -8.934 1.00 40.44 93 ILE A C 1
ATOM 729 O O . ILE A 1 93 ? -2.347 -1.243 -9.055 1.00 40.44 93 ILE A O 1
ATOM 733 N N . SER A 1 94 ? -4.317 -1.707 -9.982 1.00 36.81 94 SER A N 1
ATOM 734 C CA . SER A 1 94 ? -3.892 -1.263 -11.317 1.00 36.81 94 SER A CA 1
ATOM 735 C C . SER A 1 94 ? -3.659 0.244 -11.387 1.00 36.81 94 SER A C 1
ATOM 737 O O . SER A 1 94 ? -2.770 0.671 -12.094 1.00 36.81 94 SER A O 1
ATOM 739 N N . GLU A 1 95 ? -4.415 1.056 -10.648 1.00 39.62 95 GLU A N 1
ATOM 740 C CA . GLU A 1 95 ? -4.290 2.510 -10.588 1.00 39.62 95 GLU A CA 1
ATOM 741 C C . GLU A 1 95 ? -3.143 2.894 -9.687 1.00 39.62 95 GLU A C 1
ATOM 743 O O . GLU A 1 95 ? -2.460 3.837 -10.005 1.00 39.62 95 GLU A O 1
ATOM 748 N N . SER A 1 96 ? -2.872 2.160 -8.614 1.00 40.47 96 SER A N 1
ATOM 749 C CA . SER A 1 96 ? -1.685 2.355 -7.798 1.00 40.47 96 SER A CA 1
ATOM 750 C C . SER A 1 96 ? -0.452 1.749 -8.419 1.00 40.47 96 SER A C 1
ATOM 752 O O . SER A 1 96 ? 0.598 2.289 -8.191 1.00 40.47 96 SER A O 1
ATOM 754 N N . GLN A 1 97 ? -0.523 0.704 -9.236 1.00 43.19 97 GLN A N 1
ATOM 755 C CA . GLN A 1 97 ? 0.579 0.245 -10.082 1.00 43.19 97 GLN A CA 1
ATOM 756 C C . GLN A 1 97 ? 0.768 1.179 -11.272 1.00 43.19 97 GLN A C 1
ATOM 758 O O . GLN A 1 97 ? 1.906 1.418 -11.648 1.00 43.19 97 GLN A O 1
ATOM 763 N N . LYS A 1 98 ? -0.308 1.774 -11.804 1.00 41.38 98 LYS A N 1
ATOM 764 C CA . LYS A 1 98 ? -0.234 2.918 -12.713 1.00 41.38 98 LYS A CA 1
ATOM 765 C C . LYS A 1 98 ? 0.403 4.089 -11.972 1.00 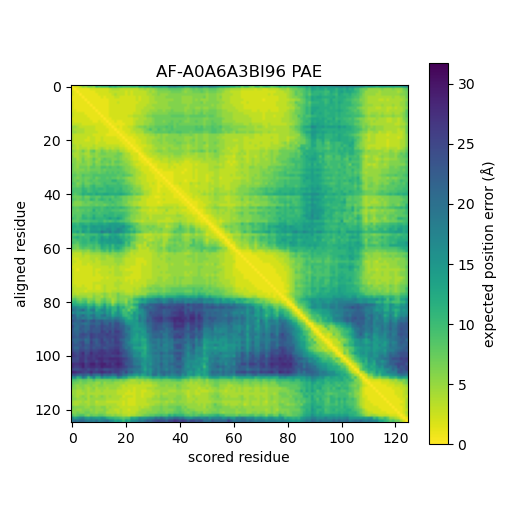41.38 98 LYS A C 1
ATOM 767 O O . LYS A 1 98 ? 1.372 4.591 -12.484 1.00 41.38 98 LYS A O 1
ATOM 772 N N . LEU A 1 99 ? -0.006 4.469 -10.757 1.00 41.56 99 LEU A N 1
ATOM 773 C CA . LEU A 1 99 ? 0.558 5.579 -9.966 1.00 41.56 99 LEU A CA 1
ATOM 774 C C . LEU A 1 99 ? 2.007 5.274 -9.545 1.00 41.56 99 LEU A C 1
ATOM 776 O O . LEU A 1 99 ? 2.887 6.102 -9.684 1.00 41.56 99 LEU A O 1
ATOM 780 N N . LEU A 1 100 ? 2.312 4.054 -9.119 1.00 42.28 100 LEU A N 1
ATOM 781 C CA . LEU A 1 100 ? 3.651 3.596 -8.745 1.00 42.28 100 LEU A CA 1
ATOM 782 C C . LEU A 1 100 ? 4.547 3.491 -9.986 1.00 42.28 100 LEU A C 1
ATOM 784 O O . LEU A 1 100 ? 5.695 3.905 -9.919 1.00 42.28 100 LEU A O 1
ATOM 788 N N . GLY A 1 101 ? 4.027 3.056 -11.137 1.00 42.88 101 GLY A N 1
ATOM 789 C CA . GLY A 1 101 ? 4.690 3.158 -12.444 1.00 42.88 101 GLY A CA 1
ATOM 790 C C . GLY A 1 101 ? 4.785 4.599 -12.971 1.00 42.88 101 GLY A C 1
ATOM 791 O O . GLY A 1 101 ? 5.725 4.927 -13.688 1.00 42.88 101 GLY A O 1
ATOM 792 N N . LEU A 1 102 ? 3.865 5.475 -12.551 1.00 42.56 102 LEU A N 1
ATOM 793 C CA . LEU A 1 102 ? 3.808 6.917 -12.825 1.00 42.56 102 LEU A CA 1
ATOM 794 C C . LEU A 1 102 ? 4.734 7.721 -11.892 1.00 42.56 102 LEU A C 1
ATOM 796 O O . LEU A 1 102 ? 4.899 8.918 -12.101 1.00 42.56 102 LEU A O 1
ATOM 800 N N . TYR A 1 103 ? 5.352 7.121 -10.870 1.00 43.00 103 TYR A N 1
ATOM 801 C CA . TYR A 1 103 ? 6.162 7.880 -9.906 1.00 43.00 103 TYR A CA 1
ATOM 802 C C . TYR A 1 103 ? 7.494 7.224 -9.533 1.00 43.00 103 TYR A C 1
ATOM 804 O O . TYR A 1 103 ? 8.337 7.888 -8.929 1.00 43.00 103 TYR A O 1
ATOM 812 N N . SER A 1 104 ? 7.750 5.967 -9.912 1.00 47.09 104 SER A N 1
ATOM 813 C CA . SER A 1 104 ? 8.960 5.260 -9.471 1.00 47.09 104 SER A CA 1
ATOM 814 C C . SER A 1 104 ? 10.272 5.710 -10.130 1.00 47.09 104 SER A C 1
ATOM 816 O O . SER A 1 104 ? 11.316 5.107 -9.872 1.00 47.09 104 SER A O 1
ATOM 818 N N . LEU A 1 105 ? 10.245 6.779 -10.924 1.00 46.16 105 LEU A N 1
ATOM 819 C CA . LEU A 1 105 ? 11.435 7.388 -11.523 1.00 46.16 105 LEU A CA 1
ATOM 820 C C . LEU A 1 105 ? 11.875 8.679 -10.825 1.00 46.16 105 LEU A C 1
ATOM 822 O O . LEU A 1 105 ? 12.896 9.260 -11.179 1.00 46.16 105 LEU A O 1
ATOM 826 N N . VAL A 1 106 ? 11.153 9.112 -9.784 1.00 46.38 106 VAL A N 1
ATOM 827 C CA . VAL A 1 106 ? 11.558 10.247 -8.947 1.00 46.38 106 VAL A CA 1
ATOM 828 C C . VAL A 1 106 ? 11.392 9.857 -7.469 1.00 46.38 106 VAL A C 1
ATOM 830 O O . VAL A 1 106 ? 10.283 9.947 -6.941 1.00 46.38 106 VAL A O 1
ATOM 833 N N . PRO A 1 107 ? 12.477 9.439 -6.780 1.00 43.53 107 PRO A N 1
ATOM 834 C CA . PRO A 1 107 ? 12.463 8.932 -5.403 1.00 43.53 107 PRO A CA 1
ATOM 835 C C . PRO A 1 107 ? 11.645 9.725 -4.364 1.00 43.53 107 PRO A C 1
ATOM 837 O O . PRO A 1 107 ? 11.068 9.074 -3.495 1.00 43.53 107 PRO A O 1
ATOM 840 N N . PRO A 1 108 ? 11.528 11.073 -4.410 1.00 48.75 108 PRO A N 1
ATOM 841 C CA . PRO A 1 108 ? 10.674 11.775 -3.450 1.00 48.75 108 PRO A CA 1
ATOM 842 C C . PRO A 1 108 ? 9.164 11.600 -3.696 1.00 48.75 108 PRO A C 1
ATOM 844 O O . PRO A 1 108 ? 8.399 11.637 -2.748 1.00 48.75 108 PRO A O 1
ATOM 847 N N . ARG A 1 109 ? 8.689 11.345 -4.924 1.00 58.84 109 ARG A N 1
ATOM 848 C CA . ARG A 1 109 ? 7.256 11.535 -5.238 1.00 58.84 109 ARG A CA 1
ATOM 849 C C . ARG A 1 109 ? 6.332 10.396 -4.818 1.00 58.84 109 ARG A C 1
ATOM 851 O O . ARG A 1 109 ? 5.184 10.663 -4.481 1.00 58.84 109 ARG A O 1
ATOM 858 N N . VAL A 1 110 ? 6.784 9.139 -4.851 1.00 68.06 110 VAL A N 1
ATOM 859 C CA . VAL A 1 110 ? 5.912 8.003 -4.490 1.00 68.06 110 VAL A CA 1
ATOM 860 C C . VAL A 1 110 ? 5.461 8.092 -3.026 1.00 68.06 110 VAL A C 1
ATOM 862 O O . VAL A 1 110 ? 4.251 8.059 -2.792 1.00 68.06 110 VAL A O 1
ATOM 865 N N . PRO A 1 111 ? 6.371 8.207 -2.035 1.00 72.19 111 PRO A N 1
ATOM 866 C CA . PRO A 1 111 ? 5.959 8.309 -0.637 1.00 72.19 111 PRO A CA 1
ATOM 867 C C . PRO A 1 111 ? 5.111 9.557 -0.374 1.00 72.19 111 PRO A C 1
ATOM 869 O O . PRO A 1 111 ? 4.174 9.485 0.415 1.00 72.19 111 PRO A O 1
ATOM 872 N N . ASP A 1 112 ? 5.389 10.660 -1.074 1.00 74.56 112 ASP A N 1
ATOM 873 C CA . ASP A 1 112 ? 4.615 11.897 -0.958 1.00 74.56 112 ASP A CA 1
ATOM 874 C C . ASP A 1 112 ? 3.155 11.689 -1.385 1.00 74.56 112 ASP A C 1
ATOM 876 O O . ASP A 1 112 ? 2.253 12.025 -0.629 1.00 74.56 112 ASP A O 1
ATOM 880 N N . VAL A 1 113 ? 2.890 11.048 -2.531 1.00 73.88 113 VAL A N 1
ATOM 881 C CA . VAL A 1 113 ? 1.510 10.767 -2.983 1.00 73.88 113 VAL A CA 1
ATOM 882 C C . VAL A 1 113 ? 0.764 9.857 -2.002 1.00 73.88 113 VAL A C 1
ATOM 884 O O . VAL A 1 113 ? -0.417 10.081 -1.732 1.00 73.88 113 VAL A O 1
ATOM 887 N N . TRP A 1 114 ? 1.434 8.855 -1.422 1.00 73.38 114 T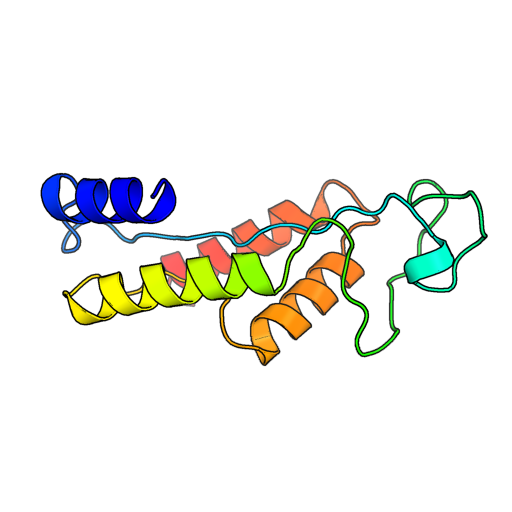RP A N 1
ATOM 888 C CA . TRP A 1 114 ? 0.829 8.028 -0.372 1.00 73.38 114 TRP A CA 1
ATOM 889 C C . TRP A 1 114 ? 0.478 8.835 0.871 1.00 73.38 114 TRP A C 1
ATOM 891 O O . TRP A 1 114 ? -0.594 8.636 1.444 1.00 73.38 114 TRP A O 1
ATOM 901 N N . ASN A 1 115 ? 1.358 9.753 1.267 1.00 81.44 115 ASN A N 1
ATOM 902 C CA . ASN A 1 115 ? 1.105 10.648 2.384 1.00 81.44 115 ASN A CA 1
ATOM 903 C C . ASN A 1 115 ? -0.063 11.589 2.080 1.00 81.44 115 ASN A C 1
ATOM 905 O O . ASN A 1 115 ? -0.919 11.745 2.938 1.00 81.44 115 ASN A O 1
ATOM 909 N N . GLU A 1 116 ? -0.171 12.142 0.871 1.00 80.12 116 GLU A N 1
ATOM 910 C CA . GLU A 1 116 ? -1.315 12.974 0.471 1.00 80.12 116 GLU A CA 1
ATOM 911 C C . GLU A 1 116 ? -2.643 12.203 0.517 1.00 80.12 116 GLU A C 1
ATOM 913 O O . GLU A 1 116 ? -3.623 12.692 1.077 1.00 80.12 116 GLU A O 1
ATOM 918 N N . LEU A 1 117 ? -2.684 10.963 0.011 1.00 73.75 117 LEU A N 1
ATOM 919 C CA . LEU A 1 117 ? -3.877 10.106 0.113 1.00 73.75 117 LEU A CA 1
ATOM 920 C C . LEU A 1 117 ? -4.231 9.791 1.572 1.00 73.75 117 LEU A C 1
ATOM 922 O O . LEU A 1 117 ? -5.404 9.803 1.956 1.00 73.75 117 LEU A O 1
ATOM 926 N N . LEU A 1 118 ? -3.214 9.532 2.395 1.00 75.44 118 LEU A N 1
ATOM 927 C CA . LEU A 1 118 ? -3.377 9.333 3.828 1.00 75.44 118 LEU A CA 1
ATOM 928 C C . LEU A 1 118 ? -3.924 10.601 4.501 1.00 75.44 118 LEU A C 1
ATOM 930 O O . LEU A 1 118 ? -4.872 10.506 5.279 1.00 75.44 118 LEU A O 1
ATOM 934 N N . TYR A 1 119 ? -3.376 11.777 4.188 1.00 81.56 119 TYR A N 1
ATOM 935 C CA . TYR A 1 119 ? -3.835 13.063 4.711 1.00 81.56 119 TYR A CA 1
ATOM 936 C C . TYR A 1 119 ? -5.281 13.341 4.310 1.00 81.56 119 TYR A C 1
ATOM 938 O O . TYR A 1 119 ? -6.089 13.645 5.187 1.00 81.56 119 TYR A O 1
ATOM 946 N N . ALA A 1 120 ? -5.635 13.171 3.033 1.00 79.38 120 ALA A N 1
ATOM 947 C CA . ALA A 1 120 ? -6.997 13.358 2.538 1.00 79.38 120 ALA A CA 1
ATOM 948 C C . ALA A 1 120 ? -7.999 12.482 3.303 1.00 79.38 120 ALA A C 1
ATOM 950 O 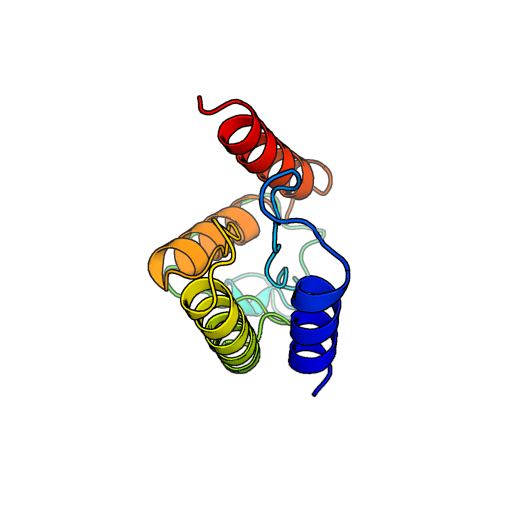O . ALA A 1 120 ? -9.011 12.974 3.802 1.00 79.38 120 ALA A O 1
ATOM 951 N N . TYR A 1 121 ? -7.676 11.203 3.506 1.00 74.88 121 TYR A N 1
ATOM 952 C CA . TYR A 1 121 ? -8.542 10.302 4.260 1.00 74.88 121 TYR A CA 1
ATOM 953 C C . TYR A 1 121 ? -8.590 10.615 5.767 1.00 74.88 121 TYR A C 1
ATOM 955 O O . TYR A 1 121 ? -9.648 10.518 6.400 1.00 74.88 121 TYR A O 1
ATOM 963 N N . ILE A 1 122 ? -7.462 10.988 6.383 1.00 78.31 122 ILE A N 1
ATOM 964 C CA . ILE A 1 122 ? -7.437 11.390 7.798 1.00 78.31 122 ILE A CA 1
ATOM 965 C C . ILE A 1 122 ? -8.347 12.603 8.008 1.0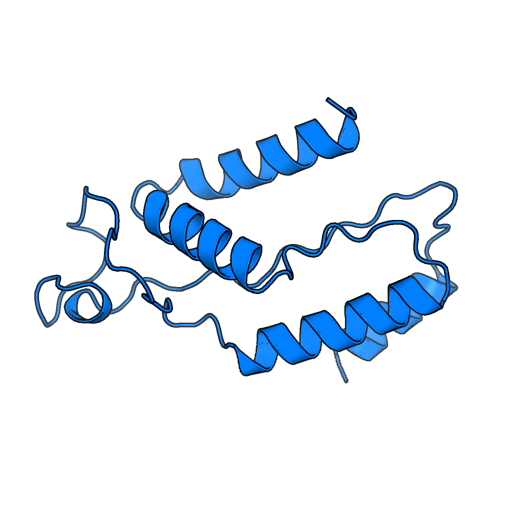0 78.31 122 ILE A C 1
ATOM 967 O O . ILE A 1 122 ? -9.135 12.604 8.961 1.00 78.31 122 ILE A O 1
ATOM 971 N N . LEU A 1 123 ? -8.250 13.585 7.109 1.00 83.00 123 LEU A N 1
ATOM 972 C CA . LEU A 1 123 ? -8.964 14.857 7.160 1.00 83.00 123 LEU A CA 1
ATOM 973 C C . LEU A 1 123 ? -10.400 14.786 6.610 1.00 83.00 123 LEU A C 1
ATOM 975 O O . LEU A 1 123 ? -11.152 15.727 6.842 1.00 83.00 123 LEU A O 1
ATOM 979 N N . GLN A 1 124 ? -10.802 13.673 5.978 1.00 70.38 124 GLN A N 1
ATOM 980 C CA . GLN A 1 124 ? -12.109 13.496 5.315 1.00 70.38 124 GLN A CA 1
ATOM 981 C C . GLN A 1 124 ? -12.392 14.581 4.260 1.00 70.38 124 GLN A C 1
ATOM 983 O O . GLN A 1 124 ? -13.506 15.101 4.189 1.00 70.38 124 GLN A O 1
ATOM 988 N N . LEU A 1 125 ? -11.361 14.945 3.490 1.00 54.91 125 LEU A N 1
ATOM 989 C CA . LEU A 1 125 ? -11.469 15.868 2.355 1.00 54.91 125 LEU A CA 1
ATOM 990 C C . LEU A 1 125 ? -12.098 15.195 1.131 1.00 54.91 125 LEU A C 1
ATOM 992 O O . LEU A 1 125 ? -11.863 13.979 0.939 1.00 54.91 125 LEU A O 1
#

Mean predicted aligned error: 9.16 Å

Nearest PDB structures (foldseek):
  6cci-assembly1_A  TM=6.770E-01  e=2.524E-03  Arabidopsis thaliana